Protein AF-V5GC79-F1 (afdb_monomer)

Radius of gyration: 14.28 Å; Cα contacts (8 Å, |Δi|>4): 104; chains: 1; bounding box: 30×31×46 Å

InterPro domains:
  IPR001494 Importin-beta, N-terminal domain [PF03810] (22-100)
  IPR001494 Importin-beta, N-terminal domain [PS50166] (22-101)
  IPR001494 Importin-beta, N-terminal domain [SM00913] (22-101)
  IPR011989 Armadillo-like helical [G3DSA:1.25.10.10] (1-108)
  IPR016024 Armadillo-type fold [SSF48371] (2-107)

Solvent-accessible surface area (backbone atoms only — not comparable to full-atom values): 6253 Å² total; per-residue (Å²): 125,64,64,67,61,52,50,55,37,38,45,28,49,73,37,85,92,38,18,69,65,26,49,56,52,47,67,71,47,65,83,43,88,52,37,68,46,48,37,53,50,50,43,67,38,82,92,47,59,65,72,37,24,40,47,31,45,55,49,47,52,52,50,47,75,73,17,56,57,82,55,86,53,57,94,94,50,76,73,58,73,45,55,55,67,71,35,52,52,53,41,67,75,42,48,63,61,48,53,72,73,42,56,75,92,66,60,118

Secondary structure (DSSP, 8-state):
--HHHHHHHHHHHHSTTTHHHHHHHHHHHTTSTTHHHHHHHHHH-TTS-HHHHHHHHHHHHHHHHHHSSPPPPPTTSPPPP---HHHHHHHHHHHHHHHHHS-HHHH-

Sequence (108 aa):
MEIRKLIDLLRATIDPNQRQQAEAQLDQIHKIIGFAPSLLQVVMMTDCDMPVRQAGAIYLKNLISNSWQDREAEAGQPMPFALHEQDRALIRDSIVDAVVHAPDLIRT

Structure (mmCIF, N/CA/C/O backbone):
data_AF-V5GC79-F1
#
_entry.id   AF-V5GC79-F1
#
loop_
_atom_site.group_PDB
_atom_site.id
_atom_site.type_symbol
_atom_site.label_atom_id
_atom_site.label_alt_id
_atom_site.label_comp_id
_atom_site.label_asym_id
_atom_site.label_entity_id
_atom_site.label_seq_id
_atom_site.pdbx_PDB_ins_code
_atom_site.Cartn_x
_atom_site.Cartn_y
_atom_site.Cartn_z
_atom_site.occupancy
_atom_site.B_iso_or_equiv
_atom_site.auth_seq_id
_atom_site.auth_comp_id
_atom_site.auth_asym_id
_atom_site.auth_atom_id
_atom_site.pdbx_PDB_model_num
ATOM 1 N N . MET A 1 1 ? -11.976 7.549 -4.517 1.00 64.81 1 MET A N 1
ATOM 2 C CA . MET A 1 1 ? -10.685 8.262 -4.642 1.00 64.81 1 MET A CA 1
ATOM 3 C C . MET A 1 1 ? -10.267 8.252 -6.108 1.00 64.81 1 MET A C 1
ATOM 5 O O . MET A 1 1 ? -10.573 7.287 -6.792 1.00 64.81 1 MET A O 1
ATOM 9 N N . GLU A 1 2 ? -9.608 9.300 -6.604 1.00 84.94 2 GLU A N 1
ATOM 10 C CA . GLU A 1 2 ? -9.064 9.329 -7.972 1.00 84.94 2 GLU A CA 1
ATOM 11 C C . GLU A 1 2 ? -7.808 8.444 -8.069 1.00 84.94 2 GLU A C 1
ATOM 13 O O . GLU A 1 2 ? -6.774 8.774 -7.488 1.00 84.94 2 GLU A O 1
ATOM 18 N N . ILE A 1 3 ? -7.881 7.337 -8.816 1.00 91.31 3 ILE A N 1
ATOM 19 C CA . ILE A 1 3 ? -6.767 6.385 -9.003 1.00 91.31 3 ILE A CA 1
ATOM 20 C C . ILE A 1 3 ? -5.514 7.066 -9.572 1.00 91.31 3 ILE A C 1
ATOM 22 O O . ILE A 1 3 ? -4.402 6.776 -9.141 1.00 91.31 3 ILE A O 1
ATOM 26 N N . ARG A 1 4 ? -5.685 8.034 -10.480 1.00 92.81 4 ARG A N 1
ATOM 27 C CA . ARG A 1 4 ? -4.574 8.807 -11.064 1.00 92.81 4 ARG A CA 1
ATOM 28 C C . ARG A 1 4 ? -3.775 9.560 -10.003 1.00 92.81 4 ARG A C 1
ATOM 30 O O . ARG A 1 4 ? -2.558 9.450 -9.965 1.00 92.81 4 ARG A O 1
ATOM 37 N N . LYS A 1 5 ? -4.465 10.226 -9.072 1.00 93.44 5 LYS A N 1
ATOM 38 C CA . LYS A 1 5 ? -3.817 10.926 -7.956 1.00 93.44 5 LYS A CA 1
ATOM 39 C C . LYS A 1 5 ? -3.019 9.966 -7.071 1.00 93.44 5 LYS A C 1
ATOM 41 O O . LYS A 1 5 ? -1.948 10.324 -6.595 1.00 93.44 5 LYS A O 1
ATOM 46 N N . LEU A 1 6 ? -3.531 8.755 -6.845 1.00 95.44 6 LEU A N 1
ATOM 47 C CA . LEU A 1 6 ? -2.822 7.740 -6.068 1.00 95.44 6 LEU A CA 1
ATOM 48 C C . LEU A 1 6 ? -1.550 7.265 -6.786 1.00 95.44 6 LEU A C 1
ATOM 50 O O . LEU A 1 6 ? -0.511 7.138 -6.147 1.00 95.44 6 LEU A O 1
ATOM 54 N N . ILE A 1 7 ? -1.607 7.070 -8.106 1.00 96.56 7 ILE A N 1
ATOM 55 C CA . ILE A 1 7 ? -0.437 6.744 -8.939 1.00 96.56 7 ILE A CA 1
ATOM 56 C C . ILE A 1 7 ? 0.621 7.850 -8.848 1.00 96.5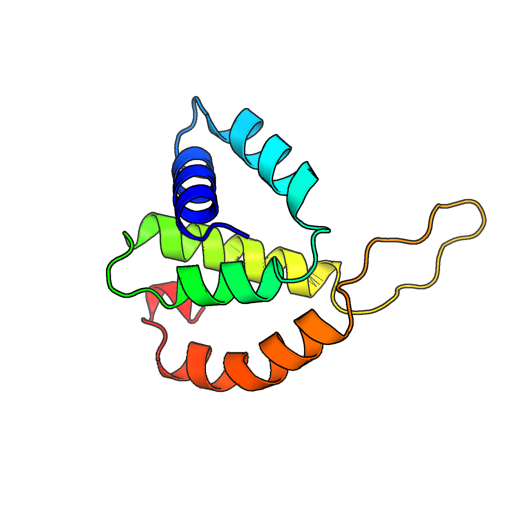6 7 ILE A C 1
ATOM 58 O O . ILE A 1 7 ? 1.793 7.545 -8.629 1.00 96.56 7 ILE A O 1
ATOM 62 N N . ASP A 1 8 ? 0.217 9.116 -8.969 1.00 96.12 8 ASP A N 1
ATOM 63 C CA . ASP A 1 8 ? 1.134 10.258 -8.895 1.00 96.12 8 ASP A CA 1
ATOM 64 C C . ASP A 1 8 ? 1.804 10.357 -7.517 1.00 96.12 8 ASP A C 1
ATOM 66 O O . ASP A 1 8 ? 3.017 10.550 -7.425 1.00 96.12 8 ASP A O 1
ATOM 70 N N . LEU A 1 9 ? 1.038 10.149 -6.440 1.00 96.81 9 LEU A N 1
ATOM 71 C CA . LEU A 1 9 ? 1.573 10.118 -5.078 1.00 96.81 9 LEU A CA 1
ATOM 72 C C . LEU A 1 9 ? 2.556 8.965 -4.879 1.00 96.81 9 LEU A C 1
ATOM 74 O O . LEU A 1 9 ? 3.659 9.187 -4.387 1.00 96.81 9 LEU A O 1
ATOM 78 N N . LEU A 1 10 ? 2.199 7.748 -5.296 1.00 96.81 10 LEU A N 1
ATOM 79 C CA . LEU A 1 10 ? 3.086 6.587 -5.198 1.00 96.81 10 LEU A CA 1
ATOM 80 C C . LEU A 1 10 ? 4.364 6.795 -6.016 1.00 96.81 10 LEU A C 1
ATOM 82 O O . LEU A 1 10 ? 5.452 6.486 -5.539 1.00 96.81 10 LEU A O 1
ATOM 86 N N . ARG A 1 11 ? 4.273 7.393 -7.207 1.00 96.88 11 ARG A N 1
ATOM 87 C CA . ARG A 1 11 ? 5.447 7.770 -8.001 1.00 96.88 11 ARG A CA 1
ATOM 88 C C . ARG A 1 11 ? 6.335 8.764 -7.254 1.00 96.88 11 ARG A C 1
ATOM 90 O O . ARG A 1 11 ? 7.547 8.570 -7.205 1.00 96.88 11 ARG A O 1
ATOM 97 N N . ALA A 1 12 ? 5.741 9.776 -6.629 1.00 97.00 12 ALA A N 1
ATOM 98 C CA . ALA A 1 12 ? 6.469 10.763 -5.841 1.00 97.00 1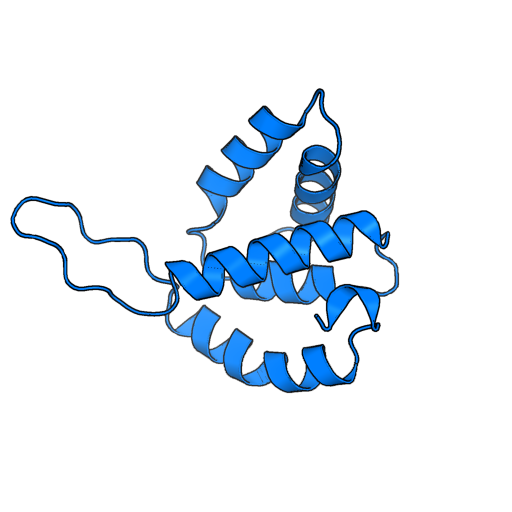2 ALA A CA 1
ATOM 99 C C . ALA A 1 12 ? 7.141 10.166 -4.589 1.00 97.00 12 ALA A C 1
ATOM 101 O O . ALA A 1 12 ? 8.171 10.681 -4.164 1.00 97.00 12 ALA A O 1
ATOM 102 N N . THR A 1 13 ? 6.646 9.049 -4.032 1.00 96.81 13 THR A N 1
ATOM 103 C CA . THR A 1 13 ? 7.343 8.359 -2.921 1.00 96.81 13 THR A CA 1
ATOM 104 C C . THR A 1 13 ? 8.684 7.739 -3.318 1.00 96.81 13 THR A C 1
ATOM 106 O O . THR A 1 13 ? 9.530 7.495 -2.459 1.00 96.81 13 THR A O 1
ATOM 109 N N . ILE A 1 14 ? 8.895 7.500 -4.614 1.00 95.88 14 ILE A N 1
ATOM 110 C CA . ILE A 1 14 ? 10.116 6.891 -5.154 1.00 95.88 14 ILE A CA 1
ATOM 111 C C . ILE A 1 14 ? 11.170 7.969 -5.474 1.00 95.88 14 ILE A C 1
ATOM 113 O O . ILE A 1 14 ? 12.361 7.666 -5.523 1.00 95.88 14 ILE A O 1
ATOM 117 N N . ASP A 1 15 ? 10.760 9.231 -5.651 1.00 95.25 15 ASP A N 1
ATOM 118 C CA . ASP A 1 15 ? 11.664 10.369 -5.856 1.00 95.25 15 ASP A CA 1
ATOM 119 C C . ASP A 1 15 ? 12.194 10.886 -4.503 1.00 95.25 15 ASP A C 1
ATOM 121 O O . ASP A 1 15 ? 11.406 11.385 -3.692 1.00 95.25 15 ASP A O 1
ATOM 125 N N . PRO A 1 16 ? 13.517 10.848 -4.244 1.00 94.19 16 PRO A N 1
ATOM 126 C CA . PRO A 1 16 ? 14.102 11.342 -2.997 1.00 94.19 16 PRO A CA 1
ATOM 127 C C . PRO A 1 16 ? 13.729 12.788 -2.645 1.00 94.19 16 PRO A C 1
ATOM 129 O O . PRO A 1 16 ? 13.641 13.115 -1.463 1.00 94.19 16 PRO A O 1
ATOM 132 N N . ASN A 1 17 ? 13.490 13.646 -3.642 1.00 96.31 17 ASN A N 1
ATOM 133 C CA . ASN A 1 17 ? 13.164 15.057 -3.422 1.00 96.31 17 ASN A CA 1
ATOM 134 C C . ASN A 1 17 ? 11.700 15.276 -3.018 1.00 96.31 17 ASN A C 1
ATOM 136 O O . ASN A 1 17 ? 11.381 16.281 -2.388 1.00 96.31 17 ASN A O 1
ATOM 140 N N . GLN A 1 18 ? 10.807 14.354 -3.388 1.00 96.25 18 GLN A N 1
ATOM 141 C CA . GLN A 1 18 ? 9.359 14.482 -3.172 1.00 96.25 18 GLN A CA 1
ATOM 142 C C . GLN A 1 18 ? 8.829 13.507 -2.118 1.00 96.25 18 GLN A C 1
ATOM 144 O O . GLN A 1 18 ? 7.715 13.682 -1.620 1.00 96.25 18 GLN A O 1
ATOM 149 N N . ARG A 1 19 ? 9.635 12.512 -1.734 1.00 94.44 19 ARG A N 1
ATOM 150 C CA . ARG A 1 19 ? 9.241 11.402 -0.868 1.00 94.44 19 ARG A CA 1
ATOM 151 C C . ARG A 1 19 ? 8.531 11.836 0.408 1.00 94.44 19 ARG A C 1
ATOM 153 O O . ARG A 1 19 ? 7.421 11.381 0.655 1.00 94.44 19 ARG A O 1
ATOM 160 N N . GLN A 1 20 ? 9.129 12.736 1.191 1.00 95.50 20 GLN A N 1
ATOM 161 C CA . GLN A 1 20 ? 8.536 13.178 2.461 1.00 95.50 20 GLN A CA 1
ATOM 162 C C . GLN A 1 20 ? 7.169 13.842 2.263 1.00 95.50 20 GLN A C 1
ATOM 164 O O . GLN A 1 20 ? 6.235 13.587 3.020 1.00 95.50 20 GLN A O 1
ATOM 169 N N . GLN A 1 21 ? 7.030 14.679 1.232 1.00 96.31 21 GLN A N 1
ATOM 170 C CA . GLN A 1 21 ? 5.767 15.351 0.938 1.00 96.31 21 GLN A CA 1
ATOM 171 C C . GLN A 1 21 ? 4.702 14.356 0.457 1.00 96.31 21 GLN A C 1
ATOM 173 O O . GLN A 1 21 ? 3.530 14.491 0.811 1.00 96.31 21 GLN A O 1
ATOM 178 N N . ALA A 1 22 ? 5.097 13.366 -0.344 1.00 96.38 22 ALA A N 1
ATOM 179 C CA . ALA A 1 22 ? 4.211 12.322 -0.839 1.00 96.38 22 ALA A CA 1
ATOM 180 C C . ALA A 1 22 ? 3.729 11.400 0.291 1.00 96.38 22 ALA A C 1
ATOM 182 O O . ALA A 1 22 ? 2.529 11.161 0.407 1.00 96.38 22 ALA A O 1
ATOM 183 N N . GLU A 1 23 ? 4.635 10.949 1.162 1.00 94.69 23 GLU A N 1
ATOM 184 C CA . GLU A 1 23 ? 4.308 10.146 2.348 1.00 94.69 23 GLU A CA 1
ATOM 185 C C . GLU A 1 23 ? 3.359 10.911 3.285 1.00 94.69 23 GLU A C 1
ATOM 187 O O . GLU A 1 23 ? 2.324 10.374 3.672 1.00 94.69 23 GLU A O 1
ATOM 192 N N . ALA A 1 24 ? 3.614 12.199 3.545 1.00 95.25 24 ALA A N 1
ATOM 193 C CA . ALA A 1 24 ? 2.721 13.029 4.358 1.00 95.25 24 ALA A CA 1
ATOM 194 C C . ALA A 1 24 ? 1.309 13.163 3.755 1.00 95.25 24 ALA A C 1
ATOM 196 O O . ALA A 1 24 ? 0.317 13.193 4.483 1.00 95.25 24 ALA A O 1
ATOM 197 N N . GLN A 1 25 ? 1.191 13.233 2.425 1.00 94.81 25 GLN A N 1
ATOM 198 C CA . GLN A 1 25 ? -0.113 13.247 1.755 1.00 94.81 25 GLN A CA 1
ATOM 199 C C . GLN A 1 25 ? -0.810 11.886 1.813 1.00 94.81 25 GLN A C 1
ATOM 201 O O . GLN A 1 25 ? -2.021 11.842 2.032 1.00 94.81 25 GLN A O 1
ATOM 206 N N . LEU A 1 26 ? -0.070 10.783 1.651 1.00 95.06 26 LEU A N 1
ATOM 207 C CA . LEU A 1 26 ? -0.600 9.430 1.840 1.00 95.06 26 LEU A CA 1
ATOM 208 C C . LEU A 1 26 ? -1.123 9.244 3.273 1.00 95.06 26 LEU A C 1
ATOM 210 O O . LEU A 1 26 ? -2.209 8.698 3.467 1.00 95.06 26 LEU A O 1
ATOM 214 N N . ASP A 1 27 ? -0.426 9.797 4.266 1.00 92.38 27 ASP A N 1
ATOM 215 C CA . ASP A 1 27 ? -0.831 9.737 5.670 1.00 92.38 27 ASP A CA 1
ATOM 216 C C . ASP A 1 27 ? -2.137 10.480 5.976 1.00 92.38 27 ASP A C 1
ATOM 218 O O . ASP A 1 27 ? -2.898 10.083 6.860 1.00 92.38 27 ASP A O 1
ATOM 222 N N . GLN A 1 28 ? -2.448 11.527 5.216 1.00 91.75 28 GLN A N 1
ATOM 223 C CA . GLN A 1 28 ? -3.712 12.251 5.357 1.00 91.75 28 GLN A CA 1
ATOM 224 C C . GLN A 1 28 ? -4.895 11.491 4.756 1.00 91.75 28 GLN A C 1
ATOM 226 O O . GLN A 1 28 ? -6.027 11.642 5.217 1.00 91.75 28 GLN A O 1
ATOM 231 N N . ILE A 1 29 ? -4.652 10.690 3.717 1.00 92.25 29 ILE A N 1
ATOM 232 C CA . ILE A 1 29 ? -5.715 10.076 2.915 1.00 92.25 29 ILE A CA 1
ATOM 233 C C . ILE A 1 29 ? -5.904 8.580 3.183 1.00 92.25 29 ILE A C 1
ATOM 235 O O . ILE A 1 29 ? -6.932 8.044 2.774 1.00 92.25 29 ILE A O 1
ATOM 239 N N . HIS A 1 30 ? -4.989 7.908 3.897 1.00 91.50 30 HIS A N 1
AT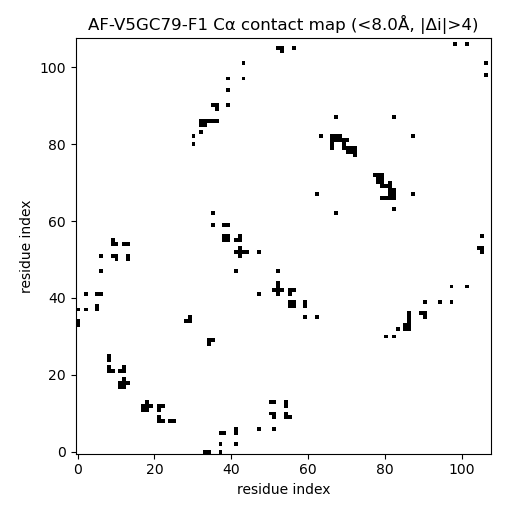OM 240 C CA . HIS A 1 30 ? -5.085 6.457 4.128 1.00 91.50 30 HIS A CA 1
ATOM 241 C C . HIS A 1 30 ? -6.311 6.029 4.945 1.00 91.50 30 HIS A C 1
ATOM 243 O O . HIS A 1 30 ? -6.683 4.858 4.935 1.00 91.50 30 HIS A O 1
ATOM 249 N N . LYS A 1 31 ? -6.941 6.971 5.658 1.00 91.88 31 LYS A N 1
ATOM 250 C CA . LYS A 1 31 ? -8.149 6.737 6.467 1.00 91.88 31 LYS A CA 1
ATOM 251 C C . LYS A 1 31 ? -9.450 6.864 5.673 1.00 91.88 31 LYS A C 1
ATOM 253 O O . LYS A 1 31 ? -10.522 6.623 6.222 1.00 91.88 31 LYS A O 1
ATOM 258 N N . ILE A 1 32 ? -9.381 7.288 4.410 1.00 93.00 32 ILE A N 1
ATOM 259 C CA . ILE A 1 32 ? -10.559 7.454 3.555 1.00 93.00 32 ILE A CA 1
ATOM 260 C C . ILE A 1 32 ? -11.068 6.071 3.131 1.00 93.00 32 ILE A C 1
ATOM 262 O O . ILE A 1 32 ? -10.296 5.243 2.655 1.00 93.00 32 ILE A O 1
ATOM 266 N N . ILE A 1 33 ? -12.378 5.842 3.249 1.00 92.56 33 ILE A N 1
ATOM 267 C CA . ILE A 1 33 ? -13.018 4.606 2.777 1.00 92.56 33 ILE A CA 1
ATOM 268 C C . ILE A 1 33 ? -12.773 4.437 1.271 1.00 92.56 33 ILE A C 1
ATOM 270 O O . ILE A 1 33 ? -12.910 5.377 0.482 1.00 92.56 33 ILE A O 1
ATOM 274 N N . GLY A 1 34 ? -12.409 3.227 0.867 1.00 94.44 34 GLY A N 1
ATOM 275 C CA . GLY A 1 34 ? -12.032 2.872 -0.491 1.00 94.44 34 GLY A CA 1
ATOM 276 C C . GLY A 1 34 ? -10.547 3.074 -0.784 1.00 94.44 34 GLY A C 1
ATOM 277 O O . GLY A 1 34 ? -10.123 2.783 -1.904 1.00 94.44 34 GLY A O 1
ATOM 278 N N . PHE A 1 35 ? -9.739 3.542 0.173 1.00 95.31 35 PHE A N 1
ATOM 279 C CA . PHE A 1 35 ? -8.302 3.735 -0.025 1.00 95.31 35 PHE A CA 1
ATOM 280 C C . PHE A 1 35 ? -7.564 2.409 -0.240 1.00 95.31 35 PHE A C 1
ATOM 282 O O . PHE A 1 35 ? -6.861 2.262 -1.239 1.00 95.31 35 PHE A O 1
ATOM 289 N N . ALA A 1 36 ? -7.757 1.423 0.644 1.00 95.69 36 ALA A N 1
ATOM 290 C CA . ALA A 1 36 ? -7.083 0.130 0.512 1.00 95.69 36 ALA A CA 1
ATOM 291 C C . ALA A 1 36 ? -7.482 -0.611 -0.787 1.00 95.69 36 ALA A C 1
ATOM 293 O O . ALA A 1 36 ? -6.585 -1.055 -1.508 1.00 95.69 36 ALA A O 1
ATOM 294 N N . PRO A 1 37 ? -8.774 -0.677 -1.176 1.00 96.25 37 PRO A N 1
ATOM 295 C CA . PRO A 1 37 ? -9.169 -1.207 -2.482 1.00 96.25 37 PRO A CA 1
ATOM 296 C C . PRO A 1 37 ? -8.563 -0.441 -3.666 1.00 96.25 37 PRO A C 1
ATOM 298 O O . PRO A 1 37 ? -8.134 -1.059 -4.637 1.00 96.25 37 PRO A O 1
ATOM 301 N N . SER A 1 38 ? -8.475 0.893 -3.586 1.00 96.19 38 SER A N 1
ATOM 302 C CA . SER A 1 38 ? -7.844 1.712 -4.635 1.00 96.19 38 SER A CA 1
ATOM 303 C C . SER A 1 38 ? -6.349 1.403 -4.780 1.00 96.19 38 SER A C 1
ATOM 305 O O . SER A 1 38 ? -5.842 1.337 -5.898 1.00 96.19 38 SER A O 1
ATOM 307 N N . LEU A 1 39 ? -5.640 1.166 -3.670 1.00 96.06 39 LEU A N 1
ATOM 308 C CA . LEU A 1 39 ? -4.244 0.715 -3.692 1.00 96.06 39 LEU A CA 1
ATOM 309 C C . LEU A 1 39 ? -4.104 -0.642 -4.380 1.00 96.06 39 LEU A C 1
ATOM 311 O O . LEU A 1 39 ? -3.249 -0.792 -5.250 1.00 96.06 39 LEU A O 1
ATOM 315 N N . LEU A 1 40 ? -4.956 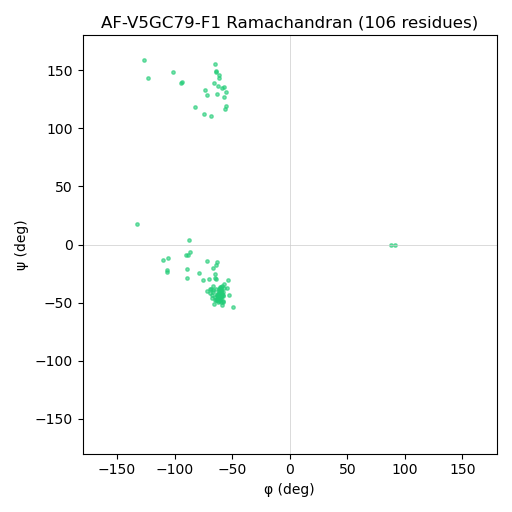-1.611 -4.031 1.00 96.50 40 LEU A N 1
ATOM 316 C CA . LEU A 1 40 ? -4.943 -2.929 -4.667 1.00 96.50 40 LEU A CA 1
ATOM 317 C C . LEU A 1 40 ? -5.188 -2.825 -6.180 1.00 96.50 40 LEU A C 1
ATOM 319 O O . LEU A 1 40 ? -4.492 -3.479 -6.954 1.00 96.50 40 LEU A O 1
ATOM 323 N N . GLN A 1 41 ? -6.107 -1.955 -6.614 1.00 95.81 41 GLN A N 1
ATOM 324 C CA . GLN A 1 41 ? -6.325 -1.685 -8.037 1.00 95.81 41 GLN A CA 1
ATOM 325 C C . GLN A 1 41 ? -5.045 -1.189 -8.718 1.00 95.81 41 GLN A C 1
ATOM 327 O O . GLN A 1 41 ? -4.653 -1.765 -9.728 1.00 95.81 41 GLN A O 1
ATOM 332 N N . VAL A 1 42 ? -4.348 -0.196 -8.149 1.00 95.94 42 VAL A N 1
ATOM 333 C CA . VAL A 1 42 ? -3.081 0.315 -8.713 1.00 95.94 42 VAL A CA 1
ATOM 334 C C . VAL A 1 42 ? -2.017 -0.781 -8.815 1.00 95.94 42 VAL A C 1
ATOM 336 O O . VAL A 1 42 ? -1.346 -0.888 -9.839 1.00 95.94 42 VAL A O 1
ATOM 339 N N . VAL A 1 43 ? -1.883 -1.631 -7.794 1.00 95.75 43 VAL A N 1
ATOM 340 C CA . VAL A 1 43 ? -0.934 -2.761 -7.797 1.00 95.75 43 VAL A CA 1
ATOM 341 C C . VAL A 1 43 ? -1.198 -3.721 -8.964 1.00 95.75 43 VAL A C 1
ATOM 343 O O . VAL A 1 43 ? -0.258 -4.240 -9.578 1.00 95.75 43 VAL A O 1
ATOM 346 N N . MET A 1 44 ? -2.468 -3.915 -9.315 1.00 94.88 44 MET A N 1
ATOM 347 C CA . MET A 1 44 ? -2.895 -4.814 -10.388 1.00 94.88 44 MET A CA 1
ATOM 348 C C . MET A 1 44 ? -2.942 -4.164 -11.777 1.00 94.88 44 MET A C 1
ATOM 350 O O . MET A 1 44 ? -3.073 -4.881 -12.767 1.00 94.88 44 MET A O 1
ATOM 354 N N . MET A 1 45 ? -2.782 -2.842 -11.894 1.00 94.69 45 MET A N 1
ATOM 355 C CA . MET A 1 45 ? -2.801 -2.146 -13.186 1.00 94.69 45 MET A CA 1
ATOM 356 C C . MET A 1 45 ? -1.573 -2.499 -14.032 1.00 94.69 45 MET A C 1
ATOM 358 O O . MET A 1 45 ? -0.458 -2.071 -13.737 1.00 94.69 45 MET A O 1
ATOM 362 N N . THR A 1 46 ? -1.778 -3.237 -15.123 1.00 90.25 46 THR A N 1
ATOM 363 C CA . THR A 1 46 ? -0.715 -3.630 -16.067 1.00 90.25 46 THR A CA 1
ATOM 364 C C . THR A 1 46 ? -0.070 -2.446 -16.774 1.00 90.25 46 THR A C 1
ATOM 366 O O . THR A 1 46 ? 1.119 -2.498 -17.070 1.00 90.25 46 THR A O 1
ATOM 369 N N . ASP A 1 47 ? -0.835 -1.375 -16.977 1.00 92.25 47 ASP A N 1
ATOM 370 C CA . ASP A 1 47 ? -0.398 -0.168 -17.686 1.00 92.25 47 ASP A CA 1
ATOM 371 C C . ASP A 1 47 ? 0.281 0.848 -16.747 1.00 92.25 47 ASP A C 1
ATOM 373 O O . ASP A 1 47 ? 0.613 1.961 -17.152 1.00 92.25 47 ASP A O 1
ATOM 377 N N . CYS A 1 48 ? 0.460 0.492 -15.469 1.00 94.19 48 CYS A N 1
ATOM 378 C CA . CYS A 1 48 ? 1.192 1.291 -14.495 1.00 94.19 48 CYS A CA 1
ATOM 379 C C . CYS A 1 48 ? 2.654 0.830 -14.416 1.00 94.19 48 CYS A C 1
ATOM 381 O O . CYS A 1 48 ? 2.940 -0.369 -14.388 1.00 94.19 48 CYS A O 1
ATOM 383 N N . ASP A 1 49 ? 3.581 1.784 -14.330 1.00 94.56 49 ASP A N 1
ATOM 384 C CA . ASP A 1 49 ? 5.008 1.487 -14.234 1.00 94.56 49 ASP A CA 1
ATOM 385 C C . ASP A 1 49 ? 5.317 0.590 -13.030 1.00 94.56 49 ASP A C 1
ATOM 387 O O . ASP A 1 49 ? 4.870 0.829 -11.904 1.00 94.56 49 ASP A O 1
ATOM 391 N N . MET A 1 50 ? 6.151 -0.423 -13.263 1.00 95.25 50 MET A N 1
ATOM 392 C CA . MET A 1 50 ? 6.469 -1.442 -12.266 1.00 95.25 50 MET A CA 1
ATOM 393 C C . MET A 1 50 ? 6.948 -0.881 -10.910 1.00 95.25 50 MET A C 1
ATOM 395 O O . MET A 1 50 ? 6.442 -1.343 -9.886 1.00 95.25 50 MET A O 1
ATOM 399 N N . PRO A 1 51 ? 7.831 0.140 -10.844 1.00 95.75 51 PRO A N 1
ATOM 400 C CA . PRO A 1 51 ? 8.242 0.722 -9.565 1.00 95.75 51 PRO A CA 1
ATOM 401 C C . PRO A 1 51 ? 7.075 1.311 -8.760 1.00 95.75 51 PRO A C 1
ATOM 403 O O . PRO A 1 51 ? 7.038 1.180 -7.539 1.00 95.75 51 PRO A O 1
ATOM 406 N N . VAL A 1 52 ? 6.089 1.913 -9.433 1.00 96.62 52 VAL A N 1
ATOM 407 C CA . VAL A 1 52 ? 4.895 2.481 -8.785 1.00 96.62 52 VAL A CA 1
ATOM 408 C C . VAL A 1 52 ? 4.014 1.368 -8.224 1.00 96.62 52 VAL A C 1
ATOM 410 O O . VAL A 1 52 ? 3.547 1.461 -7.088 1.00 96.62 52 VAL A O 1
ATOM 413 N N . ARG A 1 53 ? 3.843 0.279 -8.981 1.00 96.56 53 ARG A N 1
ATOM 414 C CA . ARG A 1 53 ? 3.106 -0.908 -8.526 1.00 96.56 53 ARG A CA 1
ATOM 415 C C . ARG A 1 53 ? 3.767 -1.548 -7.305 1.00 96.56 53 ARG A C 1
ATOM 417 O O . ARG A 1 53 ? 3.069 -1.913 -6.364 1.00 96.56 53 ARG A O 1
ATOM 424 N N . GLN A 1 54 ? 5.099 -1.633 -7.281 1.00 95.62 54 GLN A N 1
ATOM 425 C CA . GLN A 1 54 ? 5.846 -2.136 -6.123 1.00 95.62 54 GLN A CA 1
ATOM 426 C C . GLN A 1 54 ? 5.694 -1.228 -4.900 1.00 95.62 54 GLN A C 1
ATOM 428 O O .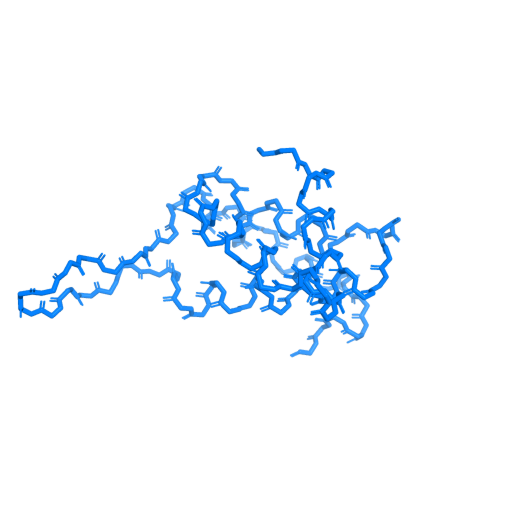 GLN A 1 54 ? 5.413 -1.728 -3.812 1.00 95.62 54 GLN A O 1
ATOM 433 N N . ALA A 1 55 ? 5.808 0.093 -5.068 1.00 96.12 55 ALA A N 1
ATOM 434 C CA . ALA A 1 55 ? 5.560 1.045 -3.985 1.00 96.12 55 ALA A CA 1
ATOM 435 C C . ALA A 1 55 ? 4.137 0.890 -3.418 1.00 96.12 55 ALA A C 1
ATOM 437 O O . ALA A 1 55 ? 3.957 0.825 -2.201 1.00 96.12 55 ALA A O 1
ATOM 438 N N . GLY A 1 56 ? 3.138 0.735 -4.295 1.00 96.31 56 GLY A N 1
ATOM 439 C CA . GLY A 1 56 ? 1.756 0.452 -3.910 1.00 96.31 56 GLY A CA 1
ATOM 440 C C . GLY A 1 56 ? 1.602 -0.863 -3.140 1.00 96.31 56 GLY A C 1
ATOM 441 O O . GLY A 1 56 ? 0.912 -0.892 -2.124 1.00 96.31 56 GLY A O 1
ATOM 442 N N . ALA A 1 57 ? 2.275 -1.934 -3.570 1.00 96.06 57 ALA A N 1
ATOM 443 C CA . ALA A 1 57 ? 2.208 -3.247 -2.925 1.00 96.06 57 ALA A CA 1
ATOM 444 C C . ALA A 1 57 ? 2.845 -3.231 -1.529 1.00 96.06 57 ALA A C 1
ATOM 446 O O . ALA A 1 57 ? 2.257 -3.735 -0.571 1.00 96.06 57 ALA A O 1
ATOM 447 N N . ILE A 1 58 ? 4.008 -2.587 -1.395 1.00 95.44 58 ILE A N 1
ATOM 448 C CA . ILE A 1 58 ? 4.688 -2.386 -0.110 1.00 95.44 58 ILE A CA 1
ATOM 449 C C . ILE A 1 58 ? 3.791 -1.583 0.836 1.00 95.44 58 ILE A C 1
ATOM 451 O O . ILE A 1 58 ? 3.591 -1.982 1.985 1.00 95.44 58 ILE A O 1
ATOM 455 N N . TYR A 1 59 ? 3.210 -0.480 0.354 1.00 95.88 59 TYR A N 1
ATOM 456 C CA . TYR A 1 59 ? 2.311 0.340 1.160 1.00 95.88 59 TYR A CA 1
ATOM 457 C C . TYR A 1 59 ? 1.079 -0.455 1.600 1.00 95.88 59 TYR A C 1
ATOM 459 O O . TYR A 1 59 ? 0.745 -0.469 2.784 1.00 95.88 59 TYR A O 1
ATOM 467 N N . LEU A 1 60 ? 0.422 -1.157 0.672 1.00 95.81 60 LEU A N 1
ATOM 468 C CA . LEU A 1 60 ? -0.767 -1.959 0.952 1.00 95.81 60 LEU A CA 1
ATOM 469 C C . LEU A 1 60 ? -0.484 -3.049 1.993 1.00 95.81 60 LEU A C 1
ATOM 471 O O . LEU A 1 60 ? -1.261 -3.211 2.933 1.00 95.81 60 LEU A O 1
ATOM 475 N N . LYS A 1 61 ? 0.648 -3.753 1.871 1.00 95.31 61 LYS A N 1
ATOM 476 C CA . LYS A 1 61 ? 1.090 -4.752 2.852 1.00 95.31 61 LYS A CA 1
ATOM 477 C C . LYS A 1 61 ? 1.239 -4.132 4.238 1.00 95.31 61 LYS A C 1
ATOM 479 O O . LYS A 1 61 ? 0.713 -4.681 5.207 1.00 95.31 61 LYS A O 1
ATOM 484 N N . ASN A 1 62 ? 1.922 -2.992 4.335 1.00 94.38 62 ASN A N 1
ATOM 485 C CA . ASN A 1 62 ? 2.129 -2.2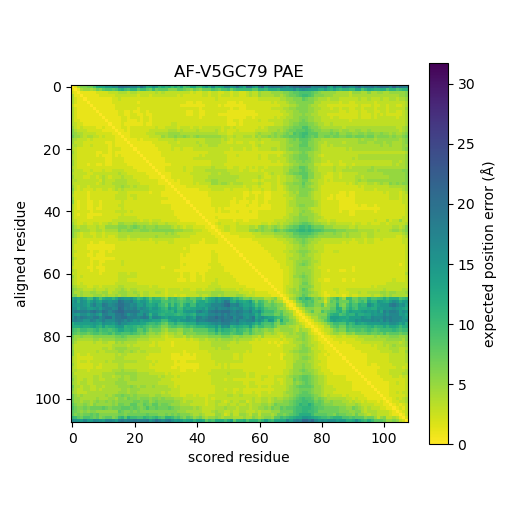92 5.603 1.00 94.38 62 ASN A CA 1
ATOM 486 C C . ASN A 1 62 ? 0.800 -1.825 6.209 1.00 94.38 62 ASN A C 1
ATOM 488 O O . ASN A 1 62 ? 0.563 -2.028 7.398 1.00 94.38 62 ASN A O 1
ATOM 492 N N . LEU A 1 63 ? -0.087 -1.256 5.392 1.00 94.19 63 LEU A N 1
ATOM 493 C CA . LEU A 1 63 ? -1.410 -0.799 5.807 1.00 94.19 63 LEU A CA 1
ATOM 494 C C . LEU A 1 63 ? -2.254 -1.947 6.372 1.00 94.19 63 LEU A C 1
ATOM 496 O O . LEU A 1 63 ? -2.788 -1.836 7.472 1.00 94.19 63 LEU A O 1
ATOM 500 N N . ILE A 1 64 ? -2.340 -3.070 5.655 1.00 93.38 64 ILE A N 1
ATOM 501 C CA . ILE A 1 64 ? -3.087 -4.249 6.108 1.00 93.38 64 ILE A CA 1
ATOM 502 C C . ILE A 1 64 ? -2.459 -4.806 7.392 1.00 93.38 64 ILE A C 1
ATOM 504 O O . ILE A 1 64 ? -3.158 -5.020 8.375 1.00 93.38 64 ILE A O 1
ATOM 508 N N . SER A 1 65 ? -1.137 -4.968 7.436 1.00 92.06 65 SER A N 1
ATOM 509 C CA . SER A 1 65 ? -0.445 -5.546 8.600 1.00 92.06 65 SER A CA 1
ATOM 510 C C . SER A 1 65 ? -0.649 -4.724 9.879 1.00 92.06 65 SER A C 1
ATOM 512 O O . SER A 1 65 ? -0.793 -5.277 10.972 1.00 92.06 65 SER A O 1
ATOM 514 N N . ASN A 1 66 ? -0.684 -3.396 9.752 1.00 90.56 66 ASN A N 1
ATOM 515 C CA . ASN A 1 66 ? -0.786 -2.486 10.890 1.00 90.56 66 ASN A CA 1
ATOM 516 C C . ASN A 1 66 ? -2.229 -2.164 11.291 1.00 90.56 66 ASN A C 1
ATOM 518 O O . ASN A 1 66 ? -2.477 -1.922 12.471 1.00 90.56 66 ASN A O 1
ATOM 522 N N . SER A 1 67 ? -3.171 -2.187 10.344 1.00 92.50 67 SER A N 1
ATOM 523 C CA . SER A 1 67 ? -4.497 -1.582 10.523 1.00 92.50 67 SER A CA 1
ATOM 524 C C . SER A 1 67 ? -5.662 -2.485 10.108 1.00 92.50 67 SER A C 1
ATOM 526 O O . SER A 1 67 ? -6.763 -1.988 9.898 1.00 92.50 67 SER A O 1
ATOM 528 N N . TRP A 1 68 ? -5.472 -3.805 9.973 1.00 91.00 68 TRP A N 1
ATOM 529 C CA . TRP A 1 68 ? -6.552 -4.706 9.542 1.00 91.00 68 TRP A CA 1
ATOM 530 C C . TRP A 1 68 ? -7.750 -4.750 10.497 1.00 91.00 68 TRP A C 1
ATOM 532 O O . TRP A 1 68 ? -8.883 -4.613 10.056 1.00 91.00 68 TRP A O 1
ATOM 542 N N . GLN A 1 69 ? -7.541 -4.936 11.797 1.00 84.06 69 GLN A N 1
ATOM 543 C CA . GLN A 1 69 ? -8.633 -5.059 12.767 1.00 84.06 69 GLN A CA 1
ATOM 544 C C . GLN A 1 69 ? -8.468 -4.070 13.910 1.00 84.06 69 GLN A C 1
ATOM 546 O O . GLN A 1 69 ? -7.354 -3.608 14.170 1.00 84.06 69 GLN A O 1
ATOM 551 N N . ASP A 1 70 ? -9.574 -3.789 14.595 1.00 78.25 70 ASP A N 1
ATOM 552 C CA . ASP A 1 70 ? -9.561 -2.989 15.811 1.00 78.25 70 ASP A CA 1
ATOM 553 C C . ASP A 1 70 ? -8.592 -3.623 16.810 1.00 78.25 70 ASP A C 1
ATOM 555 O O . ASP A 1 70 ? -8.718 -4.792 17.184 1.00 78.25 70 ASP A O 1
ATOM 559 N N . ARG A 1 71 ? -7.570 -2.858 17.192 1.00 74.06 71 ARG A N 1
ATOM 560 C CA . ARG A 1 71 ? -6.691 -3.217 18.301 1.00 74.06 71 ARG A CA 1
ATOM 561 C C . ARG A 1 71 ? -7.237 -2.541 19.547 1.00 74.06 71 ARG A C 1
ATOM 563 O O . ARG A 1 71 ? -7.685 -1.395 19.480 1.00 74.06 71 ARG A O 1
ATOM 570 N N . GLU A 1 72 ? -7.214 -3.255 20.667 1.00 72.25 72 GLU A N 1
ATOM 571 C CA . GLU A 1 72 ? -7.599 -2.681 21.952 1.00 72.25 72 GLU A CA 1
ATOM 572 C C . GLU A 1 72 ? -6.757 -1.429 22.218 1.00 72.25 72 GLU A C 1
ATOM 574 O O . GLU A 1 72 ? -5.537 -1.431 22.035 1.00 72.25 72 GLU A O 1
ATOM 579 N N . ALA A 1 73 ? -7.422 -0.338 22.594 1.00 73.44 73 ALA A N 1
ATOM 580 C CA . ALA A 1 73 ? -6.732 0.879 22.979 1.00 73.44 73 ALA A CA 1
ATOM 581 C C . ALA A 1 73 ? -6.079 0.660 24.349 1.00 73.44 73 ALA A C 1
ATOM 583 O O . ALA A 1 73 ? -6.749 0.253 25.301 1.00 73.44 73 ALA A O 1
ATOM 584 N N . GLU A 1 74 ? -4.784 0.952 24.466 1.00 78.69 74 GLU A N 1
ATOM 585 C CA . GLU A 1 74 ? -4.136 1.019 25.775 1.00 78.69 74 GLU A CA 1
ATOM 586 C C . GLU A 1 74 ? -4.784 2.127 26.620 1.00 78.69 74 GLU A C 1
ATOM 588 O O . GLU A 1 74 ? -5.218 3.161 26.102 1.00 78.69 74 GLU A O 1
ATOM 593 N N . ALA A 1 75 ? -4.860 1.922 27.937 1.00 77.81 75 ALA A N 1
ATOM 594 C CA . ALA A 1 75 ? -5.498 2.873 28.840 1.00 77.81 75 ALA A CA 1
ATOM 595 C C . ALA A 1 75 ? -4.864 4.273 28.709 1.00 77.81 75 ALA A C 1
ATOM 597 O O . ALA A 1 75 ? -3.686 4.468 29.002 1.00 77.81 75 ALA A O 1
ATOM 598 N N . GLY A 1 76 ? -5.664 5.252 28.276 1.00 81.50 76 GLY A N 1
ATOM 599 C CA . GLY A 1 76 ? -5.231 6.640 28.075 1.00 81.50 76 GLY A CA 1
ATOM 600 C C . GLY A 1 76 ? -4.720 6.975 26.669 1.00 81.50 76 GLY A C 1
ATOM 601 O O . GLY A 1 76 ? -4.387 8.135 26.428 1.00 81.50 76 GLY A O 1
ATOM 602 N N . GLN A 1 77 ? -4.686 6.019 25.735 1.00 79.62 77 GLN A N 1
ATOM 603 C CA . GLN A 1 77 ? -4.319 6.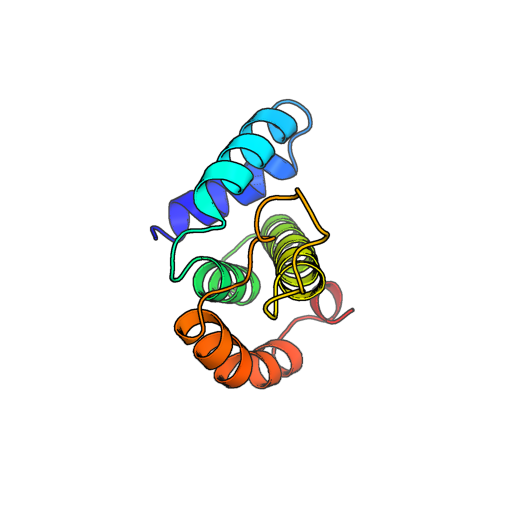262 24.338 1.00 79.62 77 GLN A CA 1
ATOM 604 C C . GLN A 1 77 ? -5.551 6.335 23.419 1.00 79.62 77 GLN A C 1
ATOM 606 O O . GLN A 1 77 ? -6.563 5.677 23.678 1.00 79.62 77 GLN A O 1
ATOM 611 N N . PRO A 1 78 ? -5.499 7.137 22.336 1.00 80.06 78 PRO A N 1
ATOM 612 C CA . PRO A 1 78 ? -6.554 7.145 21.332 1.00 80.06 78 PRO A CA 1
ATOM 613 C C . PRO A 1 78 ? -6.642 5.786 20.632 1.00 80.06 78 PRO A C 1
ATOM 615 O O . PRO A 1 78 ? -5.634 5.105 20.443 1.00 80.06 78 PRO A O 1
ATOM 618 N N . MET A 1 79 ? -7.853 5.418 20.211 1.00 80.25 79 MET A N 1
ATOM 619 C CA . MET A 1 79 ? -8.077 4.176 19.478 1.00 80.25 79 MET A CA 1
ATOM 620 C C . MET A 1 79 ? -7.205 4.149 18.210 1.00 80.25 79 MET A C 1
ATOM 622 O O . MET A 1 79 ? -7.230 5.116 17.435 1.00 80.25 79 MET A O 1
ATOM 626 N N . PRO A 1 80 ? -6.415 3.083 17.999 1.00 85.00 80 PRO A N 1
ATOM 627 C CA . PRO A 1 80 ? -5.584 2.969 16.814 1.00 85.00 80 PRO A CA 1
ATOM 628 C C . PRO A 1 80 ? -6.459 2.899 15.563 1.00 85.00 80 PRO A C 1
ATOM 630 O O . PRO A 1 80 ? -7.585 2.408 15.588 1.00 85.00 80 PRO A O 1
ATOM 633 N N . PHE A 1 81 ? -5.932 3.404 14.450 1.00 89.00 81 PHE A N 1
ATOM 634 C CA . PHE A 1 81 ? -6.636 3.335 13.177 1.00 89.00 81 PHE A CA 1
ATOM 635 C C . PHE A 1 81 ? -6.829 1.876 12.738 1.00 89.00 81 PHE A C 1
ATOM 637 O O . PHE A 1 81 ? -5.862 1.113 12.661 1.00 89.00 81 PHE A O 1
ATOM 644 N N . ALA A 1 82 ? -8.068 1.542 12.384 1.00 92.19 82 ALA A N 1
ATOM 645 C CA . ALA A 1 82 ? -8.444 0.293 11.747 1.00 92.19 82 ALA A CA 1
ATOM 646 C C . ALA A 1 82 ? -9.163 0.568 10.420 1.00 92.19 82 ALA A C 1
ATOM 648 O O . ALA A 1 82 ? -9.929 1.527 10.288 1.00 92.19 82 ALA A O 1
ATOM 649 N N . LEU A 1 83 ? -8.916 -0.288 9.430 1.00 93.69 83 LEU A N 1
ATOM 650 C CA . LEU A 1 83 ? -9.591 -0.252 8.141 1.00 93.69 83 LEU A CA 1
ATOM 651 C C . LEU A 1 83 ? -11.088 -0.496 8.327 1.00 93.69 83 LEU A C 1
ATOM 653 O O . LEU A 1 83 ? -11.506 -1.407 9.043 1.00 93.69 83 LEU A O 1
ATOM 657 N N . HIS A 1 84 ? -11.894 0.297 7.628 1.00 93.88 84 HIS A N 1
ATOM 658 C CA . HIS A 1 84 ? -13.342 0.148 7.631 1.00 93.88 84 HIS A CA 1
ATOM 659 C C . HIS A 1 84 ? -13.754 -1.230 7.079 1.00 93.88 84 HIS A C 1
ATOM 661 O O . HIS A 1 84 ? -13.159 -1.713 6.116 1.00 93.88 84 HIS A O 1
ATOM 667 N N . GLU A 1 85 ? -14.803 -1.853 7.632 1.00 93.44 85 GLU A N 1
ATOM 668 C CA . GLU A 1 85 ? -15.215 -3.217 7.246 1.00 93.44 85 GLU A CA 1
ATOM 669 C C . GLU A 1 85 ? -15.511 -3.360 5.747 1.00 93.44 85 GLU A C 1
ATOM 671 O O . GLU A 1 85 ? -15.191 -4.384 5.152 1.00 93.44 85 GLU A O 1
ATOM 676 N N . GLN A 1 86 ? -16.048 -2.313 5.117 1.00 94.50 86 GLN A N 1
ATOM 677 C CA . GLN A 1 86 ? -16.271 -2.282 3.668 1.00 94.50 86 GLN A CA 1
ATOM 678 C C . GLN A 1 86 ? -14.978 -2.502 2.869 1.00 94.50 86 GLN A C 1
ATOM 680 O O . GLN A 1 86 ? -14.964 -3.278 1.916 1.00 94.50 86 GLN A O 1
ATOM 685 N N . ASP A 1 87 ? -13.887 -1.849 3.270 1.00 95.75 87 ASP A N 1
ATOM 686 C CA . ASP A 1 87 ? -12.594 -2.005 2.605 1.00 95.75 87 ASP A CA 1
ATOM 687 C C . ASP A 1 87 ? -12.032 -3.401 2.865 1.00 95.75 87 ASP A C 1
ATOM 689 O O . ASP A 1 87 ? -11.498 -4.029 1.954 1.00 95.75 87 ASP A O 1
ATOM 693 N N . ARG A 1 88 ? -12.210 -3.929 4.082 1.00 95.62 88 ARG A N 1
ATOM 694 C CA . ARG A 1 88 ? -11.776 -5.290 4.430 1.00 95.62 88 ARG A CA 1
ATOM 695 C C . ARG A 1 88 ? -12.496 -6.341 3.603 1.00 95.62 88 ARG A C 1
ATOM 697 O O . ARG A 1 88 ? -11.841 -7.257 3.117 1.00 95.62 88 ARG A O 1
ATOM 704 N N . ALA A 1 89 ? -13.807 -6.204 3.417 1.00 96.12 89 ALA A N 1
ATOM 705 C CA . ALA A 1 89 ? -14.588 -7.097 2.570 1.00 96.12 89 ALA A CA 1
ATOM 706 C C . ALA A 1 89 ? -14.056 -7.101 1.131 1.00 96.12 89 ALA A C 1
ATOM 708 O O . ALA A 1 89 ? -13.675 -8.155 0.631 1.00 96.12 89 ALA A O 1
ATOM 709 N N . LEU A 1 90 ? -13.897 -5.921 0.523 1.00 96.44 90 LEU A N 1
ATOM 710 C CA . LEU A 1 90 ? -13.378 -5.792 -0.843 1.00 96.44 90 LEU A CA 1
ATOM 711 C C . LEU A 1 90 ? -11.966 -6.373 -1.003 1.00 96.44 90 LEU A C 1
ATOM 713 O O . LEU A 1 90 ? -11.678 -7.039 -1.999 1.00 96.44 90 LEU A O 1
ATOM 717 N N . ILE A 1 91 ? -11.087 -6.143 -0.021 1.00 96.94 91 ILE A N 1
ATOM 718 C CA . ILE A 1 91 ? -9.745 -6.730 -0.019 1.00 96.94 91 ILE A CA 1
ATOM 719 C C . ILE A 1 91 ? -9.824 -8.256 0.083 1.00 96.94 91 ILE A C 1
ATOM 721 O O . ILE A 1 91 ? -9.183 -8.926 -0.718 1.00 96.94 91 ILE A O 1
ATOM 725 N N . ARG A 1 92 ? -10.612 -8.825 1.007 1.00 96.75 92 ARG A N 1
ATOM 726 C CA . ARG A 1 92 ? -10.753 -10.289 1.141 1.00 96.75 92 ARG A CA 1
ATOM 727 C C . ARG A 1 92 ? -11.258 -10.940 -0.145 1.00 96.75 92 ARG A C 1
ATOM 729 O O . ARG A 1 92 ? -10.733 -11.982 -0.523 1.00 96.75 92 ARG A O 1
ATOM 736 N N . ASP A 1 93 ? -12.211 -10.302 -0.817 1.00 96.88 93 ASP A N 1
ATOM 737 C CA . ASP A 1 93 ? -12.808 -10.825 -2.047 1.00 96.88 93 ASP A CA 1
ATOM 738 C C . ASP A 1 93 ? -11.828 -10.799 -3.232 1.00 96.88 93 ASP A C 1
ATOM 740 O O . ASP A 1 93 ? -11.899 -11.651 -4.114 1.00 96.88 93 ASP A O 1
ATOM 744 N N . SER A 1 94 ? -10.888 -9.846 -3.247 1.00 95.75 94 SER A N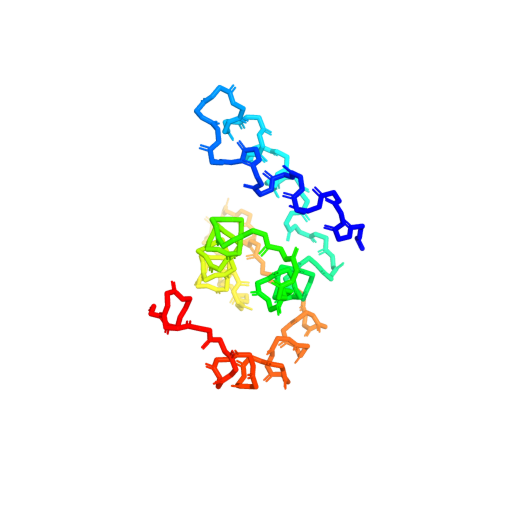 1
ATOM 745 C CA . SER A 1 94 ? -10.015 -9.598 -4.406 1.00 95.75 94 SER A CA 1
ATOM 746 C C . SER A 1 94 ? -8.567 -10.070 -4.220 1.00 95.75 94 SER A C 1
ATOM 748 O O . SER A 1 94 ? -7.855 -10.265 -5.202 1.00 95.75 94 SER A O 1
ATOM 750 N N . ILE A 1 95 ? -8.089 -10.238 -2.981 1.00 94.56 95 ILE A N 1
ATOM 751 C CA . ILE A 1 95 ? -6.655 -10.434 -2.706 1.00 94.56 95 ILE A CA 1
ATOM 752 C C . ILE A 1 95 ? -6.114 -11.758 -3.251 1.00 94.56 95 ILE A C 1
ATOM 754 O O . ILE A 1 95 ? -4.982 -11.804 -3.722 1.00 94.56 95 ILE A O 1
ATOM 758 N N . VAL A 1 96 ? -6.911 -12.829 -3.223 1.00 93.94 96 VAL A N 1
ATOM 759 C CA . VAL A 1 96 ? -6.487 -14.143 -3.732 1.00 93.94 96 VAL A CA 1
ATOM 760 C C . VAL A 1 96 ? -6.257 -14.072 -5.239 1.00 93.94 96 VAL A C 1
ATOM 762 O O . VAL A 1 96 ? -5.201 -14.481 -5.717 1.00 93.94 96 VAL A O 1
ATOM 765 N N . ASP A 1 97 ? -7.210 -13.493 -5.969 1.00 93.94 97 ASP A N 1
ATOM 766 C CA . ASP A 1 97 ? -7.098 -13.288 -7.412 1.00 93.94 97 ASP A CA 1
ATOM 767 C C . ASP A 1 97 ? -5.906 -12.383 -7.759 1.00 93.94 97 ASP A C 1
ATOM 769 O O . ASP A 1 97 ? -5.110 -12.699 -8.647 1.00 93.94 97 ASP A O 1
ATOM 773 N N . ALA A 1 98 ? -5.715 -11.313 -6.982 1.00 93.25 98 ALA A N 1
ATOM 774 C CA . ALA A 1 98 ? -4.592 -10.406 -7.148 1.00 93.25 98 ALA A CA 1
ATOM 775 C C . ALA A 1 98 ? -3.237 -11.115 -6.998 1.00 93.25 98 ALA A C 1
ATOM 777 O O . ALA A 1 98 ? -2.352 -10.919 -7.825 1.00 93.25 98 ALA A O 1
ATOM 778 N N . VAL A 1 99 ? -3.067 -11.979 -5.992 1.00 91.81 99 VAL A N 1
ATOM 779 C CA . VAL A 1 99 ? -1.813 -12.726 -5.780 1.00 91.81 99 VAL A CA 1
ATOM 780 C C . VAL A 1 99 ? -1.547 -13.725 -6.910 1.00 91.81 99 VAL A C 1
ATOM 782 O O . VAL A 1 99 ? -0.400 -13.864 -7.344 1.00 91.81 99 VAL A O 1
ATOM 785 N N . VAL A 1 100 ? -2.589 -14.394 -7.415 1.00 93.69 100 VAL A N 1
ATOM 786 C CA . VAL A 1 100 ? -2.479 -15.351 -8.530 1.00 93.69 100 VAL A CA 1
ATOM 787 C C . VAL A 1 100 ? -2.003 -14.657 -9.809 1.00 93.69 100 VAL A C 1
ATOM 789 O O . VAL A 1 100 ? -1.109 -15.164 -10.489 1.00 93.69 100 VAL A O 1
ATOM 792 N N . HIS A 1 101 ? -2.554 -13.482 -10.112 1.00 91.31 101 HIS A N 1
ATOM 793 C CA . HIS A 1 101 ? -2.246 -12.732 -11.332 1.00 91.31 101 HIS A CA 1
ATOM 794 C C . HIS A 1 101 ? -1.073 -11.749 -11.185 1.00 91.31 101 HIS A C 1
ATOM 796 O O . HIS A 1 101 ? -0.604 -11.196 -12.182 1.00 91.31 101 HIS A O 1
ATOM 802 N N . ALA A 1 102 ? -0.573 -11.521 -9.968 1.00 90.75 102 ALA A N 1
ATOM 803 C CA . ALA A 1 102 ? 0.556 -10.631 -9.735 1.00 90.75 102 ALA A CA 1
ATOM 804 C C . ALA A 1 102 ? 1.846 -11.182 -10.376 1.00 90.75 102 ALA A C 1
ATOM 806 O O . ALA A 1 102 ? 2.117 -12.384 -10.267 1.00 90.75 102 ALA A O 1
ATOM 807 N N . PRO A 1 103 ? 2.673 -10.320 -11.002 1.00 90.56 103 PRO A N 1
ATOM 808 C CA . PRO A 1 103 ? 4.009 -10.697 -11.454 1.00 90.56 103 PRO A CA 1
ATOM 809 C C . PRO A 1 103 ? 4.910 -11.042 -10.260 1.00 90.56 103 PRO A C 1
ATOM 811 O O . PRO A 1 103 ? 4.709 -10.527 -9.158 1.00 90.56 103 PRO A O 1
ATOM 814 N N . ASP A 1 104 ? 5.948 -11.852 -10.485 1.00 88.50 104 ASP A N 1
ATOM 815 C CA . ASP A 1 104 ? 6.819 -12.370 -9.413 1.00 88.50 104 ASP A CA 1
ATOM 816 C C . ASP A 1 104 ? 7.416 -11.267 -8.526 1.00 88.50 104 ASP A C 1
ATOM 818 O O . ASP A 1 104 ? 7.459 -11.400 -7.308 1.00 88.50 104 ASP A O 1
ATOM 822 N N . LEU A 1 105 ? 7.783 -10.131 -9.123 1.00 87.94 105 LEU A N 1
ATOM 823 C CA . LEU A 1 105 ? 8.312 -8.948 -8.431 1.00 87.94 105 LEU A CA 1
ATOM 824 C C . LEU A 1 105 ? 7.335 -8.280 -7.434 1.00 87.94 105 LEU A C 1
ATOM 826 O O . LEU A 1 105 ? 7.770 -7.418 -6.671 1.00 87.94 105 LEU A O 1
ATOM 830 N N . ILE A 1 106 ? 6.036 -8.600 -7.480 1.00 88.62 106 ILE A N 1
ATOM 831 C CA . ILE A 1 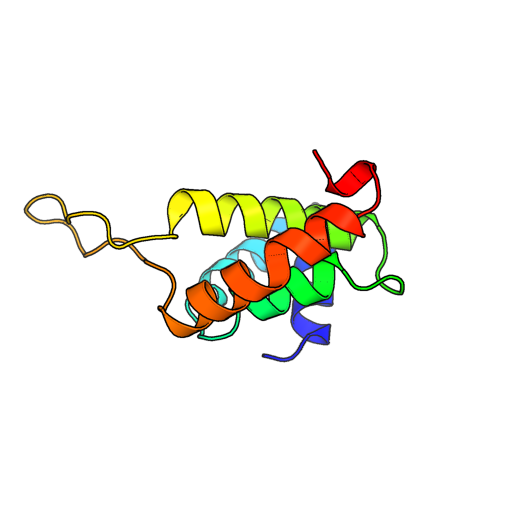106 ? 4.995 -8.120 -6.543 1.00 88.62 106 ILE A CA 1
ATOM 832 C C . ILE A 1 106 ? 4.555 -9.235 -5.583 1.00 88.62 106 ILE A C 1
ATOM 834 O O . ILE A 1 106 ? 4.050 -8.948 -4.503 1.00 88.62 106 ILE A O 1
ATOM 838 N N . ARG A 1 107 ? 4.732 -10.505 -5.962 1.00 84.12 107 ARG A N 1
ATOM 839 C CA . ARG A 1 107 ? 4.170 -11.666 -5.253 1.00 84.12 107 ARG A CA 1
ATOM 840 C C . ARG A 1 107 ? 4.844 -11.976 -3.899 1.00 84.12 107 ARG A C 1
ATOM 842 O O . ARG A 1 107 ? 4.293 -12.759 -3.132 1.00 84.12 107 ARG A O 1
ATOM 849 N N . THR A 1 108 ? 6.010 -11.400 -3.607 1.00 66.69 108 THR A N 1
ATOM 850 C CA . THR A 1 108 ? 6.857 -11.689 -2.425 1.00 66.69 108 THR A CA 1
ATOM 851 C C . THR A 1 108 ? 6.622 -10.737 -1.252 1.00 66.69 108 THR A C 1
ATOM 853 O O . THR A 1 108 ? 6.500 -11.198 -0.094 1.00 66.69 108 THR A O 1
#

Foldseek 3Di:
DPLVVLLVLLVLCVDPVRNVVSVVVCVVPVLPACNLVSLLVQLQDPPRDPSSNQSSLVVSVVCCVQADDFDDADVPGDTDHHHDVNSNVSCVVCVVVSLVNGDPSSND

Organism: Anoplophora glabripennis (NCBI:txid217634)

pLDDT: mean 91.89, std 6.61, range [64.81, 97.0]

Nearest PDB structures (foldseek):
  1wa5-assembly1_C  TM=9.062E-01  e=1.277E-04  Saccharomyces cerevisiae
  1z3h-assembly1_A  TM=9.259E-01  e=2.256E-04  Saccharomyces cerevisiae
  1z3h-assembly2_B  TM=8.921E-01  e=2.326E-03  Saccharomyces cerevisiae
  6n1z-assembly1_A  TM=7.946E-01  e=1.750E-03  Homo sapiens
  6n1z-assembly2_D  TM=7.976E-01  e=2.921E-03  Homo sapiens

Mean predicted aligned error: 4.19 Å